Protein AF-A0A927IN62-F1 (afdb_monomer)

Secondary structure (DSSP, 8-state):
----TTTSTTTT-B-TT-BSHHHHHHHHHTTS---SB--HHHHHHHHHHHHHTTS--SS-B-HHHHHHHT-

Sequence (71 aa):
MEYRKAADTHRDVLIQGSRGAAVKALQTKLGITADGIFGPKTKAAVIAYQKEHDLEADGIAGPLTRKSLGI

Foldseek 3Di:
DDDPPPPCQVVQKDAQQFFDDVQLLQCVLLVHDRPRHCHPVQLVSLLVQCVVVVHDSRSMCHPVNCVVSVD

Radius of gyration: 12.43 Å; Cα contacts (8 Å, |Δi|>4): 94; chains: 1; bounding box: 23×42×22 Å

Solvent-accessible surface area (backbone atoms only — not comparable to full-atom values): 4184 Å² total; per-residue (Å²): 142,87,87,62,83,80,71,51,75,67,75,55,48,46,39,78,76,39,65,40,70,70,38,20,53,52,25,52,71,70,73,47,86,56,82,18,61,26,42,74,69,51,32,54,51,44,24,53,51,22,57,77,66,79,43,84,59,78,31,57,42,31,65,67,53,26,57,75,67,70,102

Nearest PDB structures (foldseek):
  4xxt-assembly1_A  TM=9.570E-01  e=1.626E-05  Clostridium acetobutylicum ATCC 824
  4c2h-assembly1_B  TM=9.424E-01  e=7.428E-04  Bacillus subtilis subsp. subtilis str. 168
  4g54-assembly1_A  TM=8.217E-01  e=1.099E-04  Vibrio vulnificus
  4c2g-assembly1_A-2  TM=9.508E-01  e=1.595E-03  Bacillus subtilis subsp. subtilis str. 168
  4c2e-assembly1_B  TM=8.756E-01  e=5.069E-04  Bacillus subtilis subsp. subtilis str. 168

Structure (mmCIF, N/CA/C/O backbone):
data_AF-A0A927IN62-F1
#
_entry.id   AF-A0A927IN62-F1
#
loop_
_atom_site.group_PDB
_atom_site.id
_atom_site.type_symbol
_atom_site.label_atom_id
_atom_site.label_alt_id
_atom_site.label_comp_id
_atom_site.label_asym_id
_atom_site.label_entity_id
_atom_site.label_seq_id
_atom_site.pdbx_PDB_ins_code
_atom_site.Cartn_x
_atom_site.Cartn_y
_atom_site.Cartn_z
_atom_site.occupancy
_atom_site.B_iso_or_equiv
_atom_site.auth_seq_id
_atom_site.auth_comp_id
_atom_site.auth_asym_id
_atom_site.auth_atom_id
_atom_site.pdbx_PDB_model_num
ATOM 1 N N . MET A 1 1 ? 5.488 -34.554 -11.752 1.00 51.84 1 MET A N 1
ATOM 2 C CA . MET A 1 1 ? 6.252 -33.333 -12.084 1.00 51.84 1 MET A CA 1
ATOM 3 C C . MET A 1 1 ? 5.584 -32.159 -11.366 1.00 51.84 1 MET A C 1
ATOM 5 O O . MET A 1 1 ? 4.860 -31.398 -11.982 1.00 51.84 1 MET A O 1
ATOM 9 N N . GLU A 1 2 ? 5.753 -32.049 -10.047 1.00 53.12 2 GLU A N 1
ATOM 10 C CA . GLU A 1 2 ? 5.178 -30.957 -9.244 1.00 53.12 2 GLU A CA 1
ATOM 11 C C . GLU A 1 2 ? 6.262 -30.404 -8.317 1.00 53.12 2 GLU A C 1
ATOM 13 O O . GLU A 1 2 ? 6.474 -30.901 -7.221 1.00 53.12 2 GLU A O 1
ATOM 18 N N . TYR A 1 3 ? 6.993 -29.395 -8.788 1.00 46.97 3 TYR A N 1
ATOM 19 C CA . TYR A 1 3 ? 7.997 -28.682 -7.986 1.00 46.97 3 TYR A CA 1
ATOM 20 C C . TYR A 1 3 ? 7.876 -27.157 -8.156 1.00 46.97 3 TYR A C 1
ATOM 22 O O . TYR A 1 3 ? 8.860 -26.432 -8.086 1.00 46.97 3 TYR A O 1
ATOM 30 N N . ARG A 1 4 ? 6.662 -26.643 -8.420 1.00 61.72 4 ARG A N 1
ATOM 31 C CA . ARG A 1 4 ? 6.407 -25.188 -8.539 1.00 61.72 4 ARG A CA 1
ATOM 32 C C . ARG A 1 4 ? 5.641 -24.591 -7.358 1.00 61.72 4 ARG A C 1
ATOM 34 O O . ARG A 1 4 ? 5.635 -23.380 -7.199 1.00 61.72 4 ARG A O 1
ATOM 41 N N . LYS A 1 5 ? 5.056 -25.416 -6.485 1.00 49.97 5 LYS A N 1
ATOM 42 C CA . LYS A 1 5 ? 4.104 -24.947 -5.463 1.00 49.97 5 LYS A CA 1
ATOM 43 C C . LYS A 1 5 ? 4.732 -24.251 -4.244 1.00 49.97 5 LYS A C 1
ATOM 45 O O . LYS A 1 5 ? 4.006 -23.617 -3.495 1.00 49.97 5 LYS A O 1
ATOM 50 N N . ALA A 1 6 ? 6.053 -24.336 -4.050 1.00 45.72 6 ALA A N 1
ATOM 51 C CA . ALA A 1 6 ? 6.740 -23.744 -2.892 1.00 45.72 6 ALA A CA 1
ATOM 5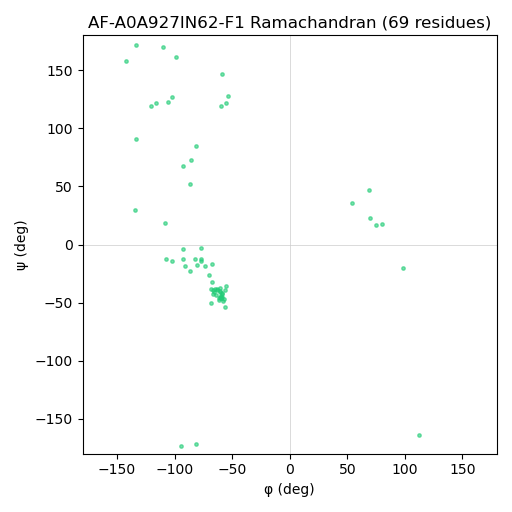2 C C . ALA A 1 6 ? 7.482 -22.423 -3.190 1.00 45.72 6 ALA A C 1
ATOM 54 O O . ALA A 1 6 ? 7.859 -21.719 -2.260 1.00 45.72 6 ALA A O 1
ATOM 55 N N . ALA A 1 7 ? 7.695 -22.070 -4.464 1.00 44.53 7 ALA A N 1
ATOM 56 C CA . ALA A 1 7 ? 8.404 -20.840 -4.845 1.00 44.53 7 ALA A CA 1
ATOM 57 C C . ALA A 1 7 ? 7.470 -19.633 -5.076 1.00 44.53 7 ALA A C 1
ATOM 59 O O . ALA A 1 7 ? 7.948 -18.502 -5.170 1.00 44.53 7 ALA A O 1
ATOM 60 N N . ASP A 1 8 ? 6.154 -19.857 -5.166 1.00 50.31 8 ASP A N 1
ATOM 61 C CA . ASP A 1 8 ? 5.169 -18.807 -5.465 1.00 50.31 8 ASP A CA 1
ATOM 62 C C . ASP A 1 8 ? 4.680 -18.045 -4.224 1.00 50.31 8 ASP A C 1
ATOM 64 O O . ASP A 1 8 ? 4.326 -16.875 -4.328 1.00 50.31 8 ASP A O 1
ATOM 68 N N . THR A 1 9 ? 4.770 -18.617 -3.022 1.00 49.12 9 THR A N 1
ATOM 69 C CA . THR A 1 9 ? 4.265 -17.981 -1.790 1.00 49.12 9 THR A CA 1
ATOM 70 C C . THR A 1 9 ? 5.031 -16.719 -1.371 1.00 49.12 9 THR A C 1
ATOM 72 O O . THR A 1 9 ? 4.509 -15.919 -0.600 1.00 49.12 9 THR A O 1
ATOM 75 N N . HIS A 1 10 ? 6.239 -16.491 -1.904 1.00 52.34 10 HIS A N 1
ATOM 76 C CA . HIS A 1 10 ? 6.990 -15.244 -1.698 1.00 52.34 10 HIS A CA 1
ATOM 77 C C . HIS A 1 10 ? 6.723 -14.175 -2.763 1.00 52.34 10 HIS A C 1
ATOM 79 O O . HIS A 1 10 ? 7.005 -13.003 -2.519 1.00 52.34 10 HIS A O 1
ATOM 85 N N . ARG A 1 11 ? 6.182 -14.538 -3.934 1.00 59.75 11 ARG A N 1
ATOM 86 C CA . ARG A 1 11 ? 5.821 -13.552 -4.968 1.00 59.75 11 ARG A CA 1
ATOM 87 C C . ARG A 1 11 ? 4.571 -12.771 -4.601 1.00 59.75 11 ARG A C 1
ATOM 89 O O . ARG A 1 11 ? 4.346 -11.698 -5.156 1.00 59.75 11 ARG A O 1
ATOM 96 N N . ASP A 1 12 ? 3.795 -13.304 -3.661 1.00 78.06 12 ASP A N 1
ATOM 97 C CA . ASP A 1 12 ? 2.483 -12.771 -3.354 1.00 78.06 12 ASP A CA 1
ATOM 98 C C . ASP A 1 12 ? 2.432 -11.736 -2.231 1.00 78.06 12 ASP A C 1
ATOM 100 O O . ASP A 1 12 ? 1.369 -11.164 -1.982 1.00 78.06 12 ASP A O 1
ATOM 104 N N . VAL A 1 13 ? 3.564 -11.466 -1.584 1.00 91.94 13 VAL A N 1
ATOM 105 C CA . VAL A 1 13 ? 3.657 -10.545 -0.454 1.00 91.94 13 VAL A CA 1
ATOM 106 C C . VAL A 1 13 ? 4.548 -9.367 -0.832 1.00 91.94 13 VAL A C 1
ATOM 108 O O . VAL A 1 13 ? 5.721 -9.543 -1.161 1.00 91.94 13 VAL A O 1
ATOM 111 N N . LEU A 1 14 ? 4.004 -8.150 -0.764 1.00 95.25 14 LEU A N 1
ATOM 112 C CA . LEU A 1 14 ? 4.786 -6.928 -0.950 1.00 95.25 14 LEU A CA 1
ATOM 113 C C . LEU A 1 14 ? 5.075 -6.289 0.410 1.00 95.25 14 LEU A C 1
ATOM 115 O O . LEU A 1 14 ? 4.164 -6.032 1.198 1.00 95.25 14 LEU A O 1
ATOM 119 N N . ILE A 1 15 ? 6.353 -6.024 0.662 1.00 95.56 15 ILE A N 1
ATOM 120 C CA . ILE A 1 15 ? 6.872 -5.447 1.905 1.00 95.56 15 ILE A CA 1
ATOM 121 C C . ILE A 1 15 ? 7.858 -4.332 1.596 1.00 95.56 15 ILE A C 1
ATOM 123 O O . ILE A 1 15 ? 8.283 -4.146 0.456 1.00 95.56 15 ILE A O 1
ATOM 127 N N . GLN A 1 16 ? 8.282 -3.613 2.633 1.00 94.12 16 GLN A N 1
ATOM 128 C CA . GLN A 1 16 ? 9.346 -2.632 2.498 1.00 94.12 16 GLN A CA 1
ATOM 129 C C . GLN A 1 16 ? 10.601 -3.256 1.867 1.00 94.12 16 GLN A C 1
ATOM 131 O O . GLN A 1 16 ? 11.100 -4.281 2.322 1.00 94.12 16 GLN A O 1
ATOM 136 N N . GLY A 1 17 ? 11.100 -2.620 0.807 1.00 93.81 17 GLY A N 1
ATOM 137 C CA . GLY A 1 17 ? 12.201 -3.125 -0.013 1.00 93.81 17 GLY A CA 1
ATOM 138 C C . GLY A 1 17 ? 11.763 -3.831 -1.300 1.00 93.81 17 GLY A C 1
ATOM 139 O O . GLY A 1 17 ? 12.558 -3.872 -2.240 1.00 93.81 17 GLY A O 1
ATOM 140 N N . SER A 1 18 ? 10.513 -4.306 -1.403 1.00 95.62 18 SER A N 1
ATOM 141 C CA . SER A 1 18 ? 9.949 -4.825 -2.657 1.00 95.62 18 SER A CA 1
ATOM 142 C C . SER A 1 18 ? 9.978 -3.755 -3.752 1.00 95.62 18 SER A C 1
ATOM 144 O O . SER A 1 18 ? 9.828 -2.558 -3.488 1.00 95.62 18 S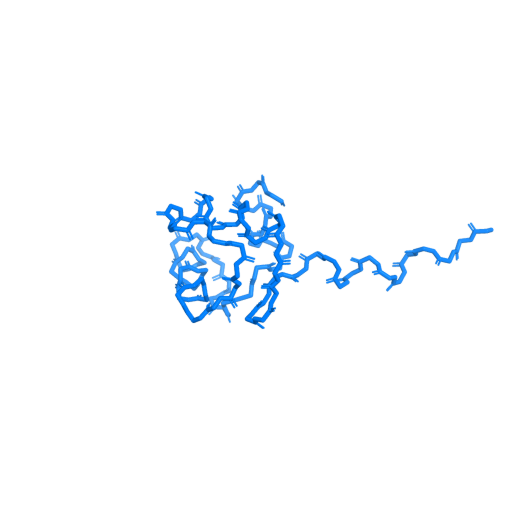ER A O 1
ATOM 146 N N . ARG A 1 19 ? 10.164 -4.183 -5.006 1.00 96.25 19 ARG A N 1
ATOM 147 C CA . ARG A 1 19 ? 10.212 -3.292 -6.173 1.00 96.25 19 ARG A CA 1
ATOM 148 C C . ARG A 1 19 ? 9.538 -3.918 -7.389 1.00 96.25 19 ARG A C 1
ATOM 150 O O . ARG A 1 19 ? 9.454 -5.138 -7.493 1.00 96.25 19 ARG A O 1
ATOM 157 N N . GLY A 1 20 ? 9.121 -3.079 -8.333 1.00 95.81 20 GLY A N 1
ATOM 158 C CA . GLY A 1 20 ? 8.651 -3.492 -9.655 1.00 95.81 20 GLY A CA 1
ATOM 159 C C . GLY A 1 20 ? 7.163 -3.243 -9.895 1.00 95.81 20 GLY A C 1
ATOM 160 O O . GLY A 1 20 ? 6.514 -2.468 -9.192 1.00 95.81 20 GLY A O 1
ATOM 161 N N . ALA A 1 21 ? 6.625 -3.894 -10.928 1.00 95.75 21 ALA A N 1
ATOM 162 C CA . ALA A 1 21 ? 5.268 -3.648 -11.420 1.00 95.75 21 ALA A CA 1
ATOM 163 C C . ALA A 1 21 ? 4.180 -3.917 -10.365 1.00 95.75 21 ALA A C 1
ATOM 165 O O . ALA A 1 21 ? 3.233 -3.143 -10.264 1.00 95.75 21 ALA A O 1
ATOM 166 N N . ALA A 1 22 ? 4.348 -4.951 -9.534 1.00 94.75 22 ALA A N 1
ATOM 167 C CA . ALA A 1 22 ? 3.403 -5.266 -8.462 1.00 94.75 22 ALA A CA 1
ATOM 168 C C . ALA A 1 22 ? 3.312 -4.139 -7.417 1.00 94.75 22 ALA A C 1
ATOM 170 O O . ALA A 1 22 ? 2.224 -3.781 -6.973 1.00 94.75 22 ALA A O 1
ATOM 171 N N . VAL A 1 23 ? 4.446 -3.512 -7.083 1.00 96.75 23 VAL A N 1
ATOM 172 C CA . VAL A 1 23 ? 4.471 -2.357 -6.177 1.00 96.75 23 VAL A CA 1
ATOM 173 C C . VAL A 1 23 ? 3.822 -1.135 -6.822 1.00 96.75 23 VAL A C 1
ATOM 175 O O . VAL A 1 23 ? 3.083 -0.430 -6.144 1.00 96.75 23 VAL A O 1
ATOM 178 N N . LYS A 1 24 ? 4.026 -0.907 -8.128 1.00 97.62 24 LYS A N 1
ATOM 179 C CA . LYS A 1 24 ? 3.313 0.167 -8.841 1.00 97.62 24 LYS A CA 1
ATOM 180 C C . LYS A 1 24 ? 1.804 -0.035 -8.787 1.00 97.62 24 LYS A C 1
ATOM 182 O O . LYS A 1 24 ? 1.095 0.905 -8.458 1.00 97.62 24 LYS A O 1
ATOM 187 N N . ALA A 1 25 ? 1.325 -1.252 -9.048 1.00 97.19 25 ALA A N 1
ATOM 188 C CA . ALA A 1 25 ? -0.099 -1.572 -8.978 1.00 97.19 25 ALA A CA 1
ATOM 189 C C . ALA A 1 25 ? -0.673 -1.311 -7.575 1.00 97.19 25 ALA A C 1
ATOM 191 O O . ALA A 1 25 ? -1.708 -0.658 -7.449 1.00 97.19 25 ALA A O 1
ATOM 192 N N . LEU A 1 26 ? 0.041 -1.739 -6.527 1.00 97.44 26 LEU A N 1
ATOM 193 C CA . LEU A 1 26 ? -0.297 -1.429 -5.137 1.00 97.44 26 LEU A CA 1
ATOM 194 C C . LEU A 1 26 ? -0.391 0.083 -4.896 1.00 97.44 26 LEU A C 1
ATOM 196 O O . LEU A 1 26 ? -1.410 0.567 -4.418 1.00 97.44 26 LEU A O 1
ATOM 200 N N . 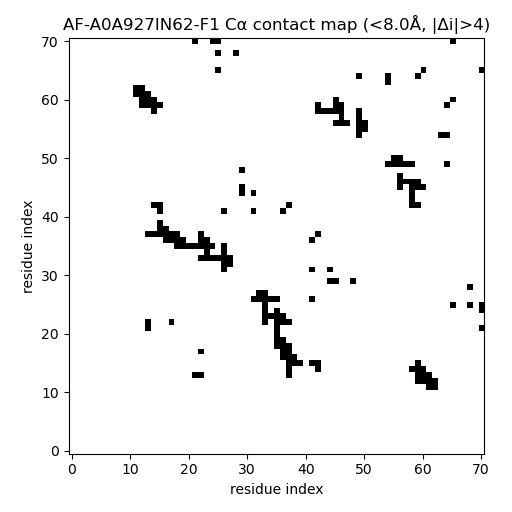GLN A 1 27 ? 0.647 0.837 -5.254 1.00 98.50 27 GLN A N 1
ATOM 201 C CA . GLN A 1 27 ? 0.696 2.288 -5.061 1.00 98.50 27 GLN A CA 1
ATOM 202 C C . GLN A 1 27 ? -0.428 3.013 -5.816 1.00 98.50 27 GLN A C 1
ATOM 204 O O . GLN A 1 27 ? -1.052 3.910 -5.254 1.00 98.50 27 GLN A O 1
ATOM 209 N N . THR A 1 28 ? -0.737 2.587 -7.047 1.00 98.25 28 THR A N 1
ATOM 210 C CA . THR A 1 28 ? -1.867 3.108 -7.828 1.00 98.25 28 THR A CA 1
ATOM 211 C C . THR A 1 28 ? -3.196 2.874 -7.117 1.00 98.25 28 THR A C 1
ATOM 213 O O . THR A 1 28 ? -4.000 3.797 -7.028 1.00 98.25 28 THR A O 1
ATOM 216 N N . LYS A 1 29 ? -3.432 1.670 -6.581 1.00 97.88 29 LYS A N 1
ATOM 217 C CA . LYS A 1 29 ? -4.668 1.362 -5.844 1.00 97.88 29 LYS A CA 1
ATOM 218 C C . LYS A 1 29 ? -4.785 2.123 -4.525 1.00 97.88 29 LYS A C 1
ATOM 220 O O . LYS A 1 29 ? -5.888 2.488 -4.145 1.00 97.88 29 LYS A O 1
ATOM 225 N N . LEU A 1 30 ? -3.658 2.396 -3.871 1.00 97.44 30 LEU A N 1
ATOM 226 C CA . LEU A 1 30 ? -3.586 3.221 -2.663 1.00 97.44 30 LEU A CA 1
ATOM 227 C C . LEU A 1 30 ? -3.692 4.732 -2.947 1.00 97.44 30 LEU A C 1
ATOM 229 O O . LEU A 1 30 ? -3.660 5.522 -2.009 1.00 97.44 30 LEU A O 1
ATOM 233 N N . GLY A 1 31 ? -3.766 5.156 -4.215 1.00 97.50 31 GLY A N 1
ATOM 234 C CA . GLY A 1 31 ? -3.879 6.571 -4.582 1.00 97.50 31 GLY A CA 1
ATOM 235 C C . GLY A 1 31 ? -2.619 7.404 -4.309 1.00 97.50 31 GLY A C 1
ATOM 236 O O . GLY A 1 31 ? -2.710 8.622 -4.177 1.00 97.50 31 GLY A O 1
ATOM 237 N N . ILE A 1 32 ? -1.443 6.773 -4.223 1.00 97.88 32 ILE A N 1
ATOM 238 C CA . ILE A 1 32 ? -0.154 7.449 -3.996 1.00 97.88 32 ILE A CA 1
ATOM 239 C C . ILE A 1 32 ? 0.739 7.395 -5.244 1.00 97.88 32 ILE A C 1
ATOM 241 O O . ILE A 1 32 ? 0.464 6.673 -6.203 1.00 97.88 32 ILE A O 1
ATOM 245 N N . THR A 1 33 ? 1.844 8.149 -5.244 1.00 97.62 33 THR A N 1
ATOM 246 C CA . THR A 1 33 ? 2.831 8.118 -6.335 1.00 97.62 33 THR A CA 1
ATOM 247 C C . THR A 1 33 ? 3.336 6.693 -6.588 1.00 97.62 33 THR A C 1
ATOM 249 O O . THR A 1 33 ? 3.912 6.064 -5.700 1.00 97.62 33 THR A O 1
ATOM 252 N N . ALA A 1 34 ? 3.148 6.206 -7.818 1.00 98.06 34 ALA A N 1
ATOM 253 C CA . ALA A 1 34 ? 3.488 4.846 -8.228 1.00 98.06 34 ALA A CA 1
ATOM 254 C C . ALA A 1 34 ? 4.909 4.734 -8.822 1.00 98.06 34 ALA A C 1
ATOM 256 O O . ALA A 1 34 ? 5.093 4.493 -10.020 1.00 98.06 34 ALA A O 1
ATOM 257 N N . ASP A 1 35 ? 5.935 4.926 -7.989 1.00 98.00 35 ASP A N 1
ATOM 258 C CA . ASP A 1 35 ? 7.348 4.811 -8.389 1.00 98.00 35 ASP A CA 1
ATOM 259 C C . ASP A 1 35 ? 7.836 3.353 -8.527 1.00 98.00 35 ASP A C 1
ATOM 261 O O . ASP A 1 35 ? 8.846 3.081 -9.179 1.00 98.00 35 ASP A O 1
ATOM 265 N N . GLY A 1 36 ? 7.074 2.391 -8.004 1.00 97.50 36 GLY A N 1
ATOM 266 C CA . GLY A 1 36 ? 7.394 0.969 -8.016 1.00 97.50 36 GLY A CA 1
ATOM 267 C C . GLY A 1 36 ? 8.383 0.551 -6.940 1.00 97.50 36 GLY A C 1
ATOM 268 O O . GLY A 1 36 ? 8.971 -0.521 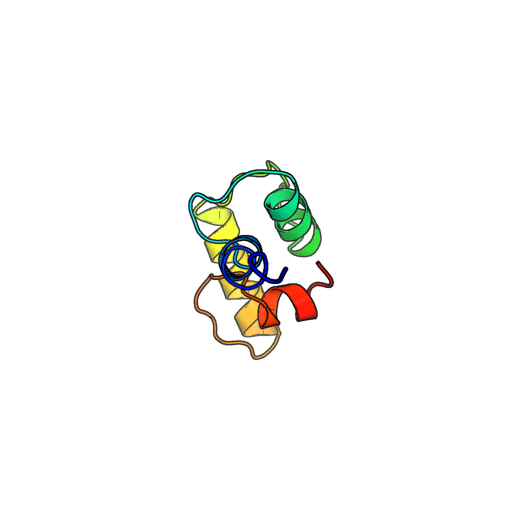-7.068 1.00 97.50 36 GLY A O 1
ATOM 269 N N . ILE A 1 37 ? 8.584 1.367 -5.906 1.00 98.12 37 ILE A N 1
ATOM 270 C CA . ILE A 1 37 ? 9.473 1.097 -4.779 1.00 98.12 37 ILE A CA 1
ATOM 271 C C . ILE A 1 37 ? 8.659 1.103 -3.492 1.00 98.12 37 ILE A C 1
ATOM 273 O O . ILE A 1 37 ? 8.095 2.115 -3.083 1.00 98.12 37 ILE A O 1
ATOM 277 N N . PHE A 1 38 ? 8.642 -0.027 -2.792 1.00 98.00 38 PHE A N 1
ATOM 278 C CA . PHE A 1 38 ? 7.931 -0.129 -1.531 1.00 98.00 38 PHE A CA 1
ATOM 279 C C . PHE A 1 38 ? 8.817 0.470 -0.436 1.00 98.00 38 PHE A C 1
ATOM 281 O O . PHE A 1 38 ? 9.591 -0.216 0.232 1.00 98.00 38 PHE A O 1
ATOM 288 N N . GLY A 1 39 ? 8.742 1.789 -0.295 1.00 97.94 39 GLY A N 1
ATOM 289 C CA . GLY A 1 39 ? 9.422 2.548 0.749 1.00 97.94 39 GLY A CA 1
ATOM 290 C C . GLY A 1 39 ? 8.541 2.800 1.979 1.00 97.94 39 GLY A C 1
ATOM 291 O O . GLY A 1 39 ? 7.399 2.335 2.044 1.00 97.94 39 GLY A O 1
ATOM 292 N N . PRO A 1 40 ? 9.028 3.603 2.943 1.00 98.19 40 PRO A N 1
ATOM 293 C CA . PRO A 1 40 ? 8.268 3.974 4.140 1.00 98.19 40 PRO A CA 1
ATOM 294 C C . PRO A 1 40 ? 6.908 4.618 3.832 1.00 98.19 40 PRO A C 1
ATOM 296 O O . PRO A 1 40 ? 5.932 4.353 4.528 1.00 98.19 40 PRO A O 1
ATOM 299 N N . LYS A 1 41 ? 6.818 5.411 2.752 1.00 98.00 41 LYS A N 1
ATOM 300 C CA . LYS A 1 41 ? 5.557 6.022 2.298 1.00 98.00 41 LYS A CA 1
ATOM 301 C C . LYS A 1 41 ? 4.528 4.973 1.866 1.00 98.00 41 LYS A C 1
ATOM 303 O O . LYS A 1 41 ? 3.371 5.064 2.256 1.00 98.00 41 LYS A O 1
ATOM 308 N N . THR A 1 42 ? 4.950 3.954 1.113 1.00 98.44 42 THR A N 1
ATOM 309 C CA . THR A 1 42 ? 4.069 2.845 0.714 1.00 98.44 42 THR A CA 1
ATOM 310 C C . THR A 1 42 ? 3.636 2.029 1.925 1.00 98.44 42 THR A C 1
ATOM 312 O O . THR A 1 42 ? 2.455 1.729 2.043 1.00 98.44 42 THR A O 1
ATOM 315 N N . LYS A 1 43 ? 4.543 1.757 2.875 1.00 98.31 43 LYS A N 1
ATOM 316 C CA . LYS A 1 43 ? 4.189 1.071 4.129 1.00 98.31 43 LYS A CA 1
ATOM 317 C C . LYS A 1 43 ? 3.110 1.824 4.907 1.00 98.31 43 LYS A C 1
ATOM 319 O O . LYS A 1 43 ? 2.122 1.223 5.309 1.00 98.31 43 LYS A O 1
ATOM 324 N N . ALA A 1 44 ? 3.278 3.133 5.089 1.00 98.50 44 ALA A N 1
ATOM 325 C CA . ALA A 1 44 ? 2.298 3.959 5.790 1.00 98.50 44 ALA A CA 1
ATOM 326 C C . ALA A 1 44 ? 0.927 3.955 5.090 1.00 98.50 44 ALA A C 1
ATOM 328 O O . ALA A 1 44 ? -0.095 3.838 5.762 1.00 98.50 44 ALA A O 1
ATOM 329 N N . ALA A 1 45 ? 0.905 4.016 3.755 1.00 98.38 45 ALA A N 1
ATOM 330 C CA . ALA A 1 45 ? -0.329 3.941 2.977 1.00 98.38 45 ALA A CA 1
ATOM 331 C C . ALA A 1 45 ? -1.013 2.566 3.082 1.00 98.38 45 ALA A C 1
ATOM 333 O O . ALA A 1 45 ? -2.230 2.509 3.224 1.00 98.38 45 ALA A O 1
ATOM 334 N N . VAL A 1 46 ? -0.247 1.466 3.088 1.00 98.25 46 VAL A N 1
ATOM 335 C CA . VAL A 1 46 ? -0.792 0.117 3.324 1.00 98.25 46 VAL A CA 1
ATOM 336 C C . VAL A 1 46 ? -1.426 0.021 4.711 1.00 98.25 46 VAL A C 1
ATOM 338 O O . VAL A 1 46 ? -2.554 -0.442 4.816 1.00 98.25 46 VAL A O 1
ATOM 341 N N . ILE A 1 47 ? -0.757 0.521 5.756 1.00 98.50 47 ILE A N 1
ATOM 342 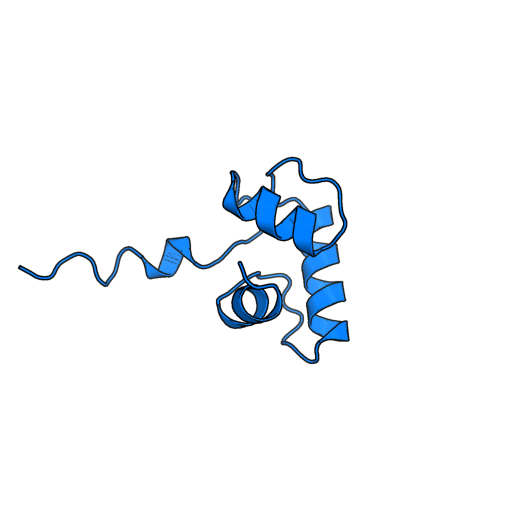C CA . ILE A 1 47 ? -1.302 0.538 7.126 1.00 98.50 47 ILE A CA 1
ATOM 343 C C . ILE A 1 47 ? -2.605 1.341 7.189 1.00 98.50 47 ILE A C 1
ATOM 345 O O . ILE A 1 47 ? -3.559 0.908 7.829 1.00 98.50 47 ILE A O 1
ATOM 349 N N . ALA A 1 48 ? -2.650 2.516 6.556 1.00 98.56 48 ALA A N 1
ATOM 350 C CA . ALA A 1 48 ? -3.849 3.351 6.537 1.00 98.56 48 ALA A CA 1
ATOM 351 C C . ALA A 1 48 ? -5.019 2.631 5.852 1.00 98.56 48 ALA A C 1
ATOM 353 O O . ALA A 1 48 ? -6.093 2.532 6.437 1.00 98.56 48 ALA A O 1
ATOM 354 N N . TYR A 1 49 ? -4.771 2.047 4.677 1.00 98.31 49 TYR A N 1
ATOM 355 C CA . TYR A 1 49 ? -5.758 1.256 3.947 1.00 98.31 49 TYR A CA 1
ATOM 356 C C . TYR A 1 49 ? -6.253 0.055 4.761 1.00 98.31 49 TYR A C 1
ATOM 358 O O . TYR A 1 49 ? -7.451 -0.177 4.865 1.00 98.31 49 TYR A O 1
ATOM 366 N N . GLN A 1 50 ? -5.343 -0.699 5.381 1.00 98.50 50 GLN A N 1
ATOM 367 C CA . GLN A 1 50 ? -5.708 -1.849 6.207 1.00 98.50 50 GLN A CA 1
ATOM 368 C C . GLN A 1 50 ? -6.631 -1.448 7.362 1.00 98.50 50 GLN A C 1
ATOM 370 O O . GLN A 1 50 ? -7.624 -2.127 7.595 1.00 98.50 50 GLN A O 1
ATOM 375 N N . LYS A 1 51 ? -6.357 -0.322 8.034 1.00 98.31 51 LYS A N 1
ATOM 376 C CA . LYS A 1 51 ? -7.223 0.203 9.103 1.00 98.31 51 LYS A CA 1
ATOM 377 C C . LYS A 1 51 ? -8.603 0.621 8.604 1.00 98.31 51 LYS A C 1
ATOM 379 O O . LYS A 1 51 ? -9.575 0.417 9.315 1.00 98.31 51 LYS A O 1
ATOM 384 N N . GLU A 1 52 ? -8.683 1.221 7.420 1.00 97.94 52 GLU A N 1
ATOM 385 C CA . GLU A 1 52 ? -9.950 1.657 6.815 1.00 97.94 52 GLU A CA 1
ATOM 386 C C . GLU A 1 52 ? -10.824 0.478 6.359 1.00 97.94 52 GLU A C 1
ATOM 388 O O . GLU A 1 52 ? -12.045 0.593 6.312 1.00 97.94 52 GLU A O 1
ATOM 393 N N . HIS A 1 53 ? -10.203 -0.663 6.056 1.00 97.06 53 HIS A N 1
ATOM 394 C CA . HIS A 1 53 ? -10.861 -1.863 5.540 1.00 97.06 53 HIS A CA 1
ATOM 395 C C . HIS A 1 53 ? -10.940 -3.020 6.552 1.00 97.06 53 HIS A C 1
ATOM 397 O O . HIS A 1 53 ? -11.130 -4.167 6.144 1.00 97.06 53 HIS A O 1
ATOM 403 N N . ASP A 1 54 ? -10.777 -2.742 7.850 1.00 96.88 54 ASP A N 1
ATOM 404 C CA . ASP A 1 54 ? -10.843 -3.735 8.936 1.00 96.88 54 ASP A CA 1
ATOM 405 C C . ASP A 1 54 ? -9.899 -4.945 8.741 1.00 96.88 54 ASP A C 1
ATOM 407 O O . ASP A 1 54 ? -10.210 -6.086 9.094 1.00 96.88 54 ASP A O 1
ATOM 411 N N . LEU A 1 55 ? -8.717 -4.701 8.170 1.00 95.69 55 LEU A N 1
ATOM 412 C CA . LEU A 1 55 ? -7.639 -5.679 8.021 1.00 95.69 55 LEU A CA 1
ATOM 413 C C . LEU A 1 55 ? -6.584 -5.500 9.120 1.00 95.69 55 LEU A C 1
ATOM 415 O O . LEU A 1 55 ? -6.449 -4.437 9.728 1.00 95.69 55 LEU A O 1
ATOM 419 N N . GLU A 1 56 ? -5.765 -6.532 9.332 1.00 95.88 56 GLU A N 1
ATOM 420 C CA . GLU A 1 56 ? -4.584 -6.411 10.186 1.00 95.88 56 GLU A CA 1
ATOM 421 C C . GLU A 1 56 ? -3.638 -5.335 9.627 1.00 95.88 56 GLU A C 1
ATOM 423 O O . GLU A 1 56 ? -3.167 -5.425 8.495 1.00 95.88 56 GLU A O 1
ATOM 428 N N . ALA A 1 57 ? -3.385 -4.289 10.417 1.00 96.88 57 ALA A N 1
ATOM 429 C CA . ALA A 1 57 ? -2.648 -3.097 10.004 1.00 96.88 57 ALA A CA 1
ATOM 430 C C . ALA A 1 57 ? -1.123 -3.243 10.174 1.00 96.88 57 ALA A C 1
ATOM 432 O O . ALA A 1 57 ? -0.467 -2.413 10.809 1.00 96.88 57 ALA A O 1
ATOM 433 N N . ASP A 1 58 ? -0.563 -4.318 9.623 1.00 95.75 58 ASP A N 1
ATOM 434 C CA . ASP A 1 58 ? 0.852 -4.6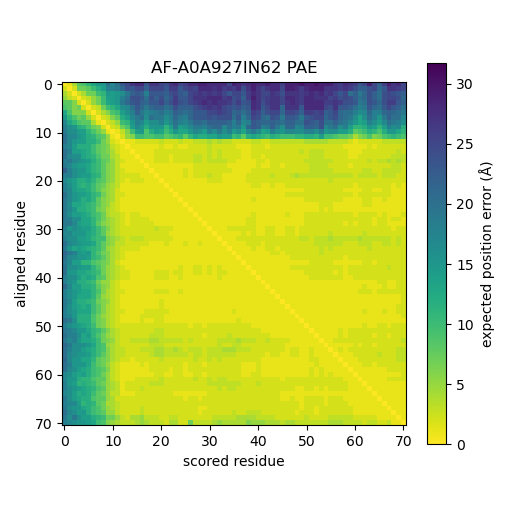98 9.724 1.00 95.7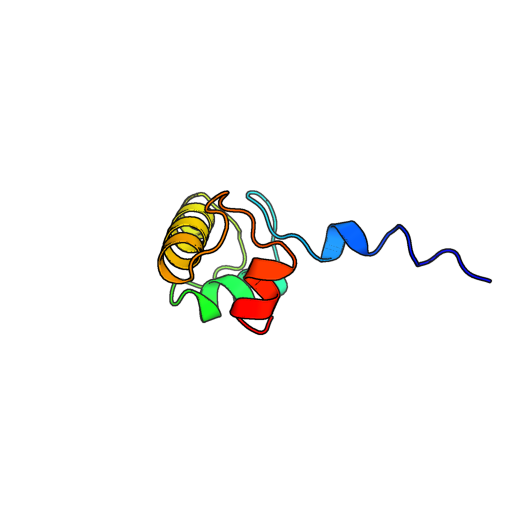5 58 ASP A CA 1
ATOM 435 C C . ASP A 1 58 ? 1.773 -3.969 8.716 1.00 95.75 58 ASP A C 1
ATOM 437 O O . ASP A 1 58 ? 3.005 -3.966 8.848 1.00 95.75 58 ASP A O 1
ATOM 441 N N . GLY A 1 59 ? 1.192 -3.297 7.717 1.00 96.75 59 GLY A N 1
ATOM 442 C CA . GLY A 1 59 ? 1.920 -2.636 6.636 1.00 96.75 59 GLY A CA 1
ATOM 443 C C . GLY A 1 59 ? 2.495 -3.594 5.595 1.00 96.75 59 GLY A C 1
ATOM 444 O O . GLY A 1 59 ? 3.386 -3.201 4.836 1.00 96.75 59 GLY A O 1
ATOM 445 N N . ILE A 1 60 ? 2.006 -4.832 5.565 1.00 97.00 60 ILE A N 1
ATOM 446 C CA . ILE A 1 60 ? 2.364 -5.884 4.622 1.00 97.00 60 ILE A CA 1
ATOM 447 C C . ILE 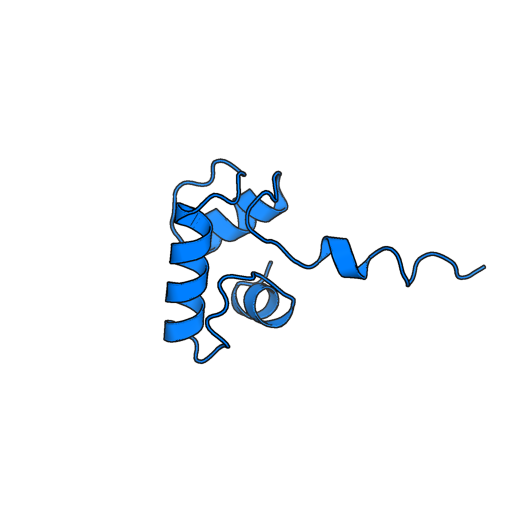A 1 60 ? 1.208 -6.058 3.636 1.00 97.00 60 ILE A C 1
ATOM 449 O O . ILE A 1 60 ? 0.075 -6.378 3.993 1.00 97.00 60 ILE A O 1
ATOM 453 N N . ALA A 1 61 ? 1.482 -5.904 2.343 1.00 96.31 61 ALA A N 1
ATOM 454 C CA . ALA A 1 61 ? 0.487 -6.210 1.321 1.00 96.31 61 ALA A CA 1
ATOM 455 C C . ALA A 1 61 ? 0.539 -7.707 0.981 1.00 96.31 61 ALA A C 1
ATOM 457 O O . ALA A 1 61 ? 1.051 -8.108 -0.066 1.00 96.31 61 ALA A O 1
ATOM 458 N N . GLY A 1 62 ? 0.044 -8.523 1.916 1.00 94.81 62 GLY A N 1
ATOM 459 C CA . GLY A 1 62 ? -0.157 -9.961 1.748 1.00 94.81 62 GLY A CA 1
ATOM 460 C C . GLY A 1 62 ? -1.453 -10.304 0.996 1.00 94.81 62 GLY A C 1
ATOM 461 O O . GLY A 1 62 ? -2.142 -9.405 0.502 1.00 94.81 62 GLY A O 1
ATOM 462 N N . PRO A 1 63 ? -1.830 -11.596 0.923 1.00 93.62 63 PRO A N 1
ATOM 463 C CA . PRO A 1 63 ? -2.962 -12.055 0.114 1.00 93.62 63 PRO A CA 1
ATOM 464 C C . PRO A 1 63 ? -4.298 -11.369 0.428 1.00 93.62 63 PRO A C 1
ATOM 466 O O . PRO A 1 63 ? -5.046 -11.059 -0.494 1.00 93.62 63 PRO A O 1
ATOM 469 N N . LEU A 1 64 ? -4.598 -11.093 1.704 1.00 93.62 64 LEU A N 1
ATOM 470 C CA . LEU A 1 64 ? -5.842 -10.419 2.101 1.00 93.62 64 LEU A CA 1
ATOM 471 C C . LEU A 1 64 ? -5.872 -8.959 1.634 1.00 93.62 64 LEU A C 1
ATOM 473 O O . LEU A 1 64 ? -6.818 -8.553 0.961 1.00 93.62 64 LEU A O 1
ATOM 477 N N . THR A 1 65 ? -4.807 -8.201 1.911 1.00 95.94 65 THR A N 1
ATOM 478 C CA . THR A 1 65 ? -4.657 -6.809 1.465 1.00 95.94 65 THR A CA 1
ATOM 479 C C . THR A 1 65 ? -4.754 -6.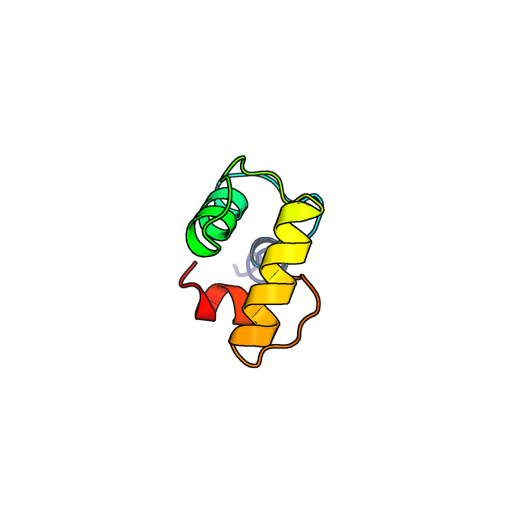708 -0.058 1.00 95.94 65 THR A C 1
ATOM 481 O O . THR A 1 65 ? -5.493 -5.884 -0.591 1.00 95.94 65 THR A O 1
ATOM 484 N N . ARG A 1 66 ? -4.051 -7.586 -0.781 1.00 94.25 66 ARG A N 1
ATOM 485 C CA . ARG A 1 66 ? -4.047 -7.608 -2.249 1.00 94.25 66 ARG A CA 1
ATOM 486 C C . ARG A 1 66 ? -5.399 -7.990 -2.842 1.00 94.25 66 ARG A C 1
ATOM 488 O O . ARG A 1 66 ? -5.868 -7.313 -3.753 1.00 94.25 66 ARG A O 1
ATOM 495 N N . LYS A 1 67 ? -6.072 -8.996 -2.274 1.00 94.56 67 LYS A N 1
ATOM 496 C CA . LYS A 1 67 ? -7.444 -9.363 -2.650 1.00 94.56 67 LYS A CA 1
ATOM 497 C C . LYS A 1 67 ? -8.413 -8.195 -2.450 1.00 94.56 67 LYS A C 1
ATOM 499 O O . LYS A 1 67 ? -9.234 -7.956 -3.328 1.00 94.56 67 LYS A O 1
ATOM 504 N N . SER A 1 68 ? -8.291 -7.458 -1.343 1.00 95.69 68 SER A N 1
ATOM 505 C CA . SER A 1 68 ? -9.112 -6.272 -1.056 1.00 95.69 68 SER A CA 1
ATOM 506 C C . SER A 1 68 ? -8.890 -5.145 -2.077 1.00 95.69 68 SER A C 1
ATOM 508 O O . SER A 1 68 ? -9.839 -4.500 -2.516 1.00 95.69 68 SER A O 1
ATOM 510 N N . LEU A 1 69 ? -7.646 -4.953 -2.530 1.00 93.50 69 LEU A N 1
ATOM 511 C CA . LEU A 1 69 ? -7.280 -3.966 -3.559 1.00 93.50 69 LEU A CA 1
ATOM 512 C C . LEU A 1 69 ? -7.569 -4.434 -5.003 1.00 93.50 69 LEU A C 1
ATOM 514 O O . LEU A 1 69 ? -7.595 -3.618 -5.934 1.00 93.50 69 LEU A O 1
ATOM 518 N N . GLY A 1 70 ? -7.762 -5.741 -5.203 1.00 93.62 70 GLY A N 1
ATOM 519 C CA . GLY A 1 70 ? -7.918 -6.376 -6.510 1.00 93.62 70 GLY A CA 1
ATOM 520 C C . GLY A 1 70 ? -6.631 -6.374 -7.344 1.00 93.62 70 GLY A C 1
ATOM 521 O O . GLY A 1 70 ? -6.678 -5.973 -8.510 1.00 93.62 70 GLY A O 1
ATOM 522 N N . ILE A 1 71 ? -5.496 -6.758 -6.740 1.00 90.44 71 ILE A N 1
ATOM 523 C CA . ILE A 1 71 ? -4.154 -6.859 -7.366 1.00 90.44 71 ILE A CA 1
ATOM 524 C C . ILE A 1 71 ? -3.448 -8.179 -7.047 1.00 90.44 71 ILE A C 1
ATOM 526 O O . ILE A 1 71 ? -3.873 -8.876 -6.106 1.00 90.44 71 ILE A O 1
#

pLDDT: mean 89.3, std 16.58, range [44.53, 98.56]

Mean predicted aligned error: 5.81 Å